Protein AF-A0A4S4NB98-F1 (afdb_monomer)

Sequence (163 aa):
MKHVWAIICVALTFGNSALAQGLESGGLSEAQTHRVVAAIESVFETCARIDPVYRPDCAGRALQRGAGKISNNPGYWEAEVALTRAVRSLAKIVRDHEDEDARSLREDGYRFKPVRADRLREVTIQGAEVFRRLEADFASGTASETLYFAPIVRLLEEKRPWP

Radius of gyration: 23.95 Å; Cα contacts (8 Å, |Δi|>4): 188; chains: 1; bounding box: 34×39×101 Å

Solvent-accessible surface area (backbone atoms only — not comparable to full-atom values): 9370 Å² total; per-residue (Å²): 138,90,81,84,89,82,84,84,82,82,82,82,81,78,82,76,84,74,84,75,75,73,75,82,53,64,73,57,49,70,75,57,38,51,52,26,42,54,44,22,47,63,38,41,58,52,35,73,74,49,63,75,44,28,29,58,39,34,52,24,50,14,38,47,45,24,25,70,66,36,73,89,36,79,44,37,44,70,58,30,50,42,31,50,51,40,25,53,51,33,54,47,53,37,62,80,39,46,29,84,88,55,76,65,48,74,56,99,91,44,78,28,51,33,31,30,73,94,45,45,67,61,51,47,55,56,48,51,54,41,51,55,50,42,46,49,54,46,66,68,51,54,77,66,48,30,63,58,38,44,64,48,42,52,48,51,69,73,58,47,94,63,136

pLDDT: mean 88.3, std 17.57, range [38.5, 98.75]

Nearest PDB structures (foldseek):
  5tud-assembly1_A  TM=5.578E-01  e=2.307E+00  Homo sapiens
  4iaq-assembly1_A-2  TM=4.616E-01  e=3.680E+00  Homo sapiens
  8th4-assembly1_A  TM=5.104E-01  e=7.605E+00  Homo sapiens
  7zly-assembly1_A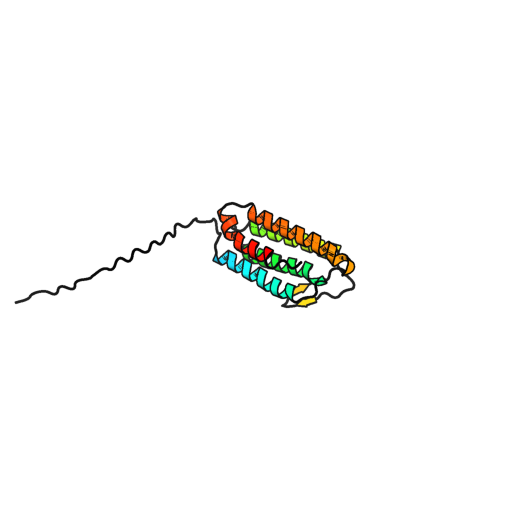  TM=4.543E-01  e=8.885E+00  Homo sapiens

Secondary structure (DSSP, 8-state):
-------------------------TT--HHHHHHHHHHHHHHHHHHHHS-GGGHHHHHHHHHHHHHHHHTT-GGGHHHHHHHHHHHHHHHHHHHHTB-SSSPPEEETTEEEPPBPGGGHHHHHHHHHHHHHHHHHHHHTS-HHHHHHHHHHHHHHHHS-S--

Foldseek 3Di:
DDDDDDDDDDDDDPDDPPPPPDPPLQQFDLVLLVVLLVQLVVLLVVLLPDDLQQNLLSNLVSLVSSLVSCVPGPSCVLLNVLSVVLSVQSVVLCVVFFDPVDDWDADPNDTTTGGDPVCSVVSLVSNVVSLVSSLVSQCPDDPSSVVSCVSVNVSCVVSVSHD

Structure (mmCIF, N/CA/C/O backbone):
data_AF-A0A4S4NB98-F1
#
_entry.id   AF-A0A4S4NB98-F1
#
loop_
_atom_site.group_PDB
_atom_site.id
_atom_site.type_symbol
_atom_site.label_atom_id
_atom_site.label_alt_id
_atom_site.label_comp_id
_atom_site.label_asym_id
_atom_site.label_entity_id
_atom_site.label_seq_id
_atom_site.pdbx_PDB_ins_code
_atom_site.Cartn_x
_atom_site.Cartn_y
_atom_site.Cartn_z
_atom_site.occupancy
_atom_site.B_iso_or_equiv
_atom_site.auth_seq_id
_atom_site.auth_comp_id
_atom_site.auth_asym_id
_atom_site.auth_atom_id
_atom_site.pdbx_PDB_model_num
ATOM 1 N N . MET A 1 1 ? 5.859 -28.443 -79.422 1.00 38.50 1 MET A N 1
ATOM 2 C CA . MET A 1 1 ? 6.923 -27.474 -79.075 1.00 38.50 1 MET A CA 1
ATOM 3 C C . MET A 1 1 ? 6.562 -26.850 -77.737 1.00 38.50 1 MET A C 1
ATOM 5 O O . MET A 1 1 ? 5.408 -26.497 -77.542 1.00 38.50 1 MET A O 1
ATOM 9 N N . LYS A 1 2 ? 7.503 -26.888 -76.791 1.00 45.97 2 LYS A N 1
ATOM 10 C CA . LYS A 1 2 ? 7.345 -26.602 -75.357 1.00 45.97 2 LYS A CA 1
ATOM 11 C C . LYS A 1 2 ? 7.582 -25.111 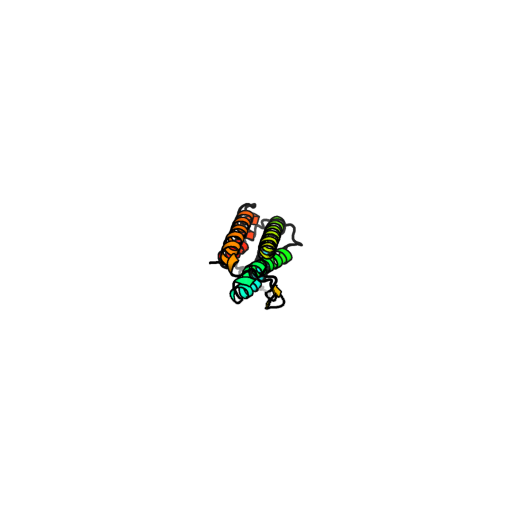-75.108 1.00 45.97 2 LYS A C 1
ATOM 13 O O . LYS A 1 2 ? 8.698 -24.720 -75.396 1.00 45.97 2 LYS A O 1
ATOM 18 N N . HIS A 1 3 ? 6.664 -24.339 -74.517 1.00 42.31 3 HIS A N 1
ATOM 19 C CA . HIS A 1 3 ? 7.008 -23.076 -73.831 1.00 42.31 3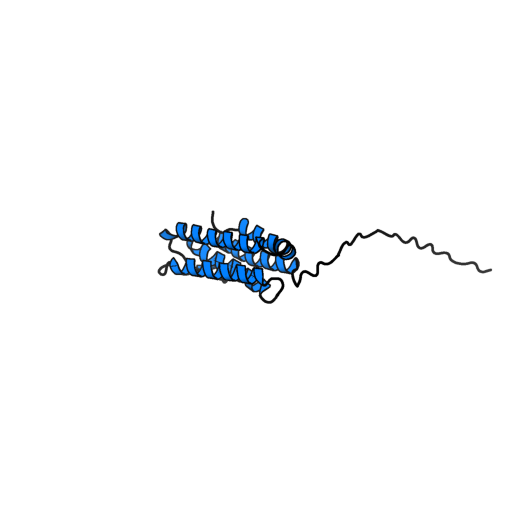 HIS A CA 1
ATOM 20 C C . HIS A 1 3 ? 6.036 -22.839 -72.658 1.00 42.31 3 HIS A C 1
ATOM 22 O O . HIS A 1 3 ? 4.837 -22.733 -72.875 1.00 42.31 3 HIS A O 1
ATOM 28 N N . VAL A 1 4 ? 6.450 -23.167 -71.429 1.00 44.59 4 VAL A N 1
ATOM 29 C CA . VAL A 1 4 ? 7.069 -22.305 -70.391 1.00 44.59 4 VAL A CA 1
ATOM 30 C C . VAL A 1 4 ? 6.028 -21.469 -69.630 1.00 44.59 4 VAL A C 1
ATOM 32 O O . VAL A 1 4 ? 5.411 -20.557 -70.165 1.00 44.59 4 VAL A O 1
ATOM 35 N N . TRP A 1 5 ? 5.873 -21.827 -68.353 1.00 44.50 5 TRP A N 1
ATOM 36 C CA . TRP A 1 5 ? 5.117 -21.137 -67.311 1.00 44.50 5 TRP A CA 1
ATOM 37 C C . TRP A 1 5 ? 5.820 -19.837 -66.895 1.00 44.50 5 TRP A C 1
ATOM 39 O O . TRP A 1 5 ? 7.036 -19.838 -66.716 1.00 44.50 5 TRP A O 1
ATOM 49 N N . ALA A 1 6 ? 5.058 -18.772 -66.641 1.00 51.91 6 ALA A N 1
ATOM 50 C CA . ALA A 1 6 ? 5.532 -17.592 -65.921 1.00 51.91 6 ALA A CA 1
ATOM 51 C C . ALA A 1 6 ? 4.519 -17.234 -64.823 1.00 51.91 6 ALA A C 1
ATOM 53 O O . ALA A 1 6 ? 3.475 -16.642 -65.083 1.00 51.91 6 ALA A O 1
ATOM 54 N N . ILE A 1 7 ? 4.824 -17.649 -63.592 1.00 58.06 7 ILE A N 1
ATOM 55 C CA . ILE A 1 7 ? 4.132 -17.211 -62.377 1.00 58.06 7 ILE A CA 1
ATOM 56 C C . ILE A 1 7 ? 4.782 -15.890 -61.958 1.00 58.06 7 ILE A C 1
ATOM 58 O O . ILE A 1 7 ? 5.964 -15.857 -61.621 1.00 58.06 7 ILE A O 1
ATOM 62 N N . ILE A 1 8 ? 4.018 -14.801 -62.003 1.00 60.62 8 ILE A N 1
ATOM 63 C CA . ILE A 1 8 ? 4.432 -13.489 -61.499 1.00 60.62 8 ILE A CA 1
ATOM 64 C C . ILE A 1 8 ? 4.090 -13.444 -60.005 1.00 60.62 8 ILE A C 1
ATOM 66 O O . ILE A 1 8 ? 2.928 -13.300 -59.630 1.00 60.62 8 ILE A O 1
ATOM 70 N N . CYS A 1 9 ? 5.103 -13.578 -59.148 1.00 45.91 9 CYS A N 1
ATOM 71 C CA . CYS A 1 9 ? 4.989 -13.297 -57.718 1.00 45.91 9 CYS A CA 1
ATOM 72 C C . CYS A 1 9 ? 5.111 -11.786 -57.485 1.00 45.91 9 CYS A C 1
ATOM 74 O O . CYS A 1 9 ? 6.210 -11.234 -57.519 1.00 45.91 9 CYS A O 1
ATOM 76 N N . VAL A 1 10 ? 3.988 -11.117 -57.225 1.00 57.41 10 VAL A N 1
ATOM 77 C CA . VAL A 1 10 ? 3.970 -9.749 -56.693 1.00 57.41 10 VAL A CA 1
ATOM 78 C C . VAL A 1 10 ? 4.197 -9.836 -55.184 1.00 57.41 10 VAL A C 1
ATOM 80 O O . VAL A 1 10 ? 3.300 -10.214 -54.434 1.00 57.41 10 VAL A O 1
ATOM 83 N N . ALA A 1 11 ? 5.411 -9.524 -54.733 1.00 52.22 11 ALA A N 1
ATOM 84 C CA . ALA A 1 11 ? 5.714 -9.391 -53.314 1.00 52.22 11 ALA A CA 1
ATOM 85 C C . ALA A 1 11 ? 5.280 -7.999 -52.827 1.00 52.22 11 ALA A C 1
ATOM 87 O O . ALA A 1 11 ? 5.877 -6.985 -53.180 1.00 52.22 11 ALA A O 1
ATOM 88 N N . LEU A 1 12 ? 4.224 -7.963 -52.015 1.00 50.50 12 LEU A N 1
ATOM 89 C CA . LEU A 1 12 ? 3.817 -6.797 -51.235 1.00 50.50 12 LEU A CA 1
ATOM 90 C C . LEU A 1 12 ? 4.783 -6.634 -50.055 1.00 50.50 12 LEU A C 1
ATOM 92 O O . LEU A 1 12 ? 4.719 -7.397 -49.094 1.00 50.50 12 LEU A O 1
ATOM 96 N N . THR A 1 13 ? 5.665 -5.639 -50.096 1.00 47.94 13 THR A N 1
ATOM 97 C CA . THR A 1 13 ? 6.418 -5.213 -48.910 1.00 47.94 13 THR A CA 1
ATOM 98 C C . THR A 1 13 ? 5.626 -4.131 -48.184 1.00 47.94 13 THR A C 1
ATOM 100 O O . THR A 1 13 ? 5.802 -2.940 -48.436 1.00 47.94 13 THR A O 1
ATOM 103 N N . PHE A 1 14 ? 4.737 -4.539 -47.277 1.00 55.25 14 PHE A N 1
ATOM 104 C CA . PHE A 1 14 ? 4.282 -3.646 -46.215 1.00 55.25 14 PHE A CA 1
ATOM 105 C C . PHE A 1 14 ? 5.452 -3.463 -45.247 1.00 55.25 14 PHE A C 1
ATOM 107 O O . PHE A 1 14 ? 5.880 -4.409 -44.586 1.00 55.25 14 PHE A O 1
ATOM 114 N N . GLY A 1 15 ? 6.015 -2.256 -45.221 1.00 45.66 15 GLY A N 1
ATOM 115 C CA . GLY A 1 15 ? 7.023 -1.866 -44.245 1.00 45.66 15 GLY A CA 1
ATOM 116 C C . GLY A 1 15 ? 6.412 -1.865 -42.850 1.00 45.66 15 GLY A C 1
ATOM 117 O O . GLY A 1 15 ? 5.770 -0.898 -42.453 1.00 45.66 15 GLY A O 1
ATOM 118 N N . ASN A 1 16 ? 6.612 -2.948 -42.103 1.00 46.62 16 ASN A N 1
ATOM 119 C CA . ASN A 1 16 ? 6.428 -2.930 -40.661 1.00 46.62 16 ASN A CA 1
ATOM 120 C C . ASN A 1 16 ? 7.578 -2.125 -40.056 1.00 46.62 16 ASN A C 1
ATOM 122 O O . ASN A 1 16 ? 8.692 -2.628 -39.911 1.00 46.62 16 ASN A O 1
ATOM 126 N N . SER A 1 17 ? 7.297 -0.888 -39.661 1.00 46.47 17 SER A N 1
ATOM 127 C CA . SER A 1 17 ? 8.116 -0.153 -38.698 1.00 46.47 17 SER A CA 1
ATOM 128 C C . SER A 1 17 ? 7.958 -0.796 -37.317 1.00 46.47 17 SER A C 1
ATOM 130 O O . SER A 1 17 ? 7.315 -0.248 -36.428 1.00 46.47 17 SER A O 1
ATOM 132 N N . ALA A 1 18 ? 8.523 -1.987 -37.133 1.00 44.97 18 ALA A N 1
ATOM 133 C CA . ALA A 1 18 ? 8.743 -2.555 -35.814 1.00 44.97 18 ALA A CA 1
ATOM 134 C C . ALA A 1 18 ? 10.011 -1.914 -35.232 1.00 44.97 18 ALA A C 1
ATOM 136 O O . ALA A 1 18 ? 11.095 -2.493 -35.273 1.00 44.97 18 ALA A O 1
ATOM 137 N N . LEU A 1 19 ? 9.883 -0.702 -34.684 1.00 46.41 19 LEU A N 1
ATOM 138 C CA . LEU A 1 19 ? 10.850 -0.188 -33.712 1.00 46.41 19 LEU A CA 1
ATOM 139 C C . LEU A 1 19 ? 10.636 -0.932 -32.387 1.00 46.41 19 LEU A C 1
ATOM 141 O O . LEU A 1 19 ? 10.133 -0.387 -31.415 1.00 46.41 19 LEU A O 1
ATOM 145 N N . ALA A 1 20 ? 11.006 -2.209 -32.370 1.00 46.19 20 ALA A N 1
ATOM 146 C CA . ALA A 1 20 ? 11.239 -2.971 -31.154 1.00 46.19 20 ALA A CA 1
ATOM 147 C C . ALA A 1 20 ? 12.745 -2.925 -30.861 1.00 46.19 20 ALA A C 1
ATOM 149 O O . ALA A 1 20 ? 13.443 -3.932 -30.924 1.00 46.19 20 ALA A O 1
ATOM 150 N N . GLN A 1 21 ? 13.278 -1.726 -30.612 1.00 47.19 21 GLN A N 1
ATOM 151 C CA . GLN A 1 21 ? 14.598 -1.606 -30.002 1.00 47.19 21 GLN A CA 1
ATOM 152 C C . GLN A 1 21 ? 14.400 -1.786 -28.501 1.00 47.19 21 GLN A C 1
ATOM 154 O O . GLN A 1 21 ? 14.042 -0.854 -27.786 1.00 47.19 21 GLN A O 1
ATOM 159 N N . GLY A 1 22 ? 14.551 -3.034 -28.059 1.00 46.84 22 GLY A N 1
ATOM 160 C CA . GLY A 1 22 ? 14.526 -3.400 -26.655 1.00 46.84 22 GLY A CA 1
ATOM 161 C C . GLY A 1 22 ? 15.590 -2.622 -25.891 1.00 46.84 22 GLY A C 1
ATOM 162 O O . GLY A 1 22 ? 16.780 -2.899 -26.017 1.00 46.84 22 GLY A O 1
ATOM 163 N N . LEU A 1 23 ? 15.151 -1.680 -25.054 1.00 49.97 23 LEU A N 1
ATOM 164 C CA . LEU A 1 23 ? 15.839 -1.474 -23.791 1.00 49.97 23 LEU A CA 1
ATOM 165 C C . LEU A 1 23 ? 15.716 -2.802 -23.045 1.00 49.97 23 LEU A C 1
ATOM 167 O O . LEU A 1 23 ? 14.649 -3.122 -22.517 1.00 49.97 23 LEU A O 1
ATOM 171 N N . GLU A 1 24 ? 16.787 -3.592 -23.033 1.00 53.53 24 GLU A N 1
ATOM 172 C CA . GLU A 1 24 ? 16.941 -4.678 -22.071 1.00 53.53 24 GLU A CA 1
ATOM 173 C C . GLU A 1 24 ? 16.971 -4.050 -20.674 1.00 53.53 24 GLU A C 1
ATOM 175 O O . GLU A 1 24 ? 18.011 -3.700 -20.126 1.00 53.53 24 GLU A O 1
ATOM 180 N N . SER A 1 25 ? 15.781 -3.816 -20.128 1.00 60.62 25 SER A N 1
ATOM 181 C CA . SER A 1 25 ? 15.534 -3.021 -18.926 1.00 60.62 25 SER A CA 1
ATOM 182 C C . SER A 1 25 ? 15.845 -3.789 -17.636 1.00 60.62 25 SER A C 1
ATOM 184 O O . SER A 1 25 ? 15.156 -3.652 -16.631 1.00 60.62 25 SER A O 1
ATOM 186 N N . GLY A 1 26 ? 16.876 -4.640 -17.660 1.00 71.94 26 GLY A N 1
ATOM 187 C CA . GLY A 1 26 ? 17.3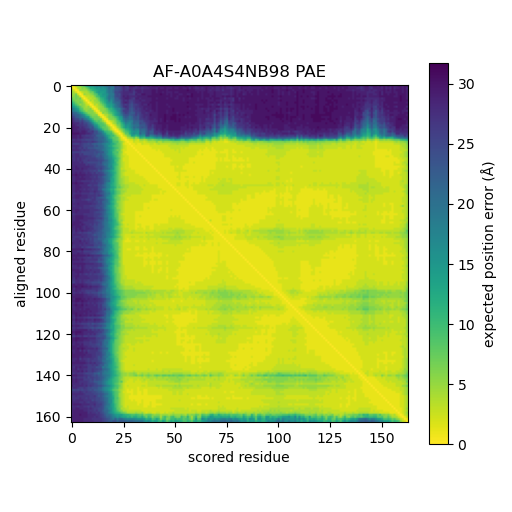76 -5.329 -16.469 1.00 71.94 26 GLY A CA 1
ATOM 188 C C . GLY A 1 26 ? 16.342 -6.212 -15.760 1.00 71.94 26 GLY A C 1
ATOM 189 O O . GLY A 1 26 ? 16.424 -6.383 -14.549 1.00 71.94 26 GLY A O 1
ATOM 190 N N . GLY A 1 27 ? 15.357 -6.756 -16.486 1.00 86.06 27 GLY A N 1
ATOM 191 C CA . GLY A 1 27 ? 14.280 -7.583 -15.921 1.00 86.06 27 GLY A CA 1
ATOM 192 C C . GLY A 1 27 ? 12.947 -6.857 -15.697 1.00 86.06 27 GLY A C 1
ATOM 193 O O . GLY A 1 27 ? 11.967 -7.502 -15.310 1.00 86.06 27 GLY A O 1
ATOM 194 N N . LEU A 1 28 ? 12.859 -5.553 -15.979 1.00 91.00 28 LEU A N 1
ATOM 195 C CA . LEU A 1 28 ? 11.585 -4.831 -15.997 1.00 91.00 28 LEU A CA 1
ATOM 196 C C . LEU A 1 28 ? 10.724 -5.264 -17.200 1.00 91.00 28 LEU A C 1
ATOM 198 O O . LEU A 1 28 ? 11.227 -5.569 -18.281 1.00 91.00 28 LEU A O 1
ATOM 202 N N . SER A 1 29 ? 9.404 -5.358 -17.015 1.00 94.25 29 SER A N 1
ATOM 203 C CA . SER A 1 29 ? 8.487 -5.688 -18.116 1.00 94.25 29 SER A CA 1
ATOM 204 C C . SER A 1 29 ? 7.061 -5.230 -17.840 1.00 94.25 29 SER A C 1
ATOM 206 O O . SER A 1 29 ? 6.564 -5.327 -16.719 1.00 94.25 29 SER A O 1
ATOM 208 N N . GLU A 1 30 ? 6.342 -4.825 -18.885 1.00 94.81 30 GLU A N 1
ATOM 209 C CA . GLU A 1 30 ? 4.948 -4.382 -18.758 1.00 94.81 30 GLU A CA 1
ATOM 210 C C . GLU A 1 30 ? 4.052 -5.476 -18.164 1.00 94.81 30 GLU A C 1
ATOM 212 O O . GLU A 1 30 ? 3.251 -5.221 -17.268 1.00 94.81 30 GLU A O 1
ATOM 217 N N . ALA A 1 31 ? 4.235 -6.728 -18.595 1.00 95.19 31 ALA A N 1
ATOM 218 C CA . ALA A 1 31 ? 3.472 -7.865 -18.087 1.00 95.19 31 ALA A CA 1
ATOM 219 C C . ALA A 1 31 ? 3.711 -8.120 -16.588 1.00 95.19 31 ALA A C 1
ATOM 221 O O . ALA A 1 31 ? 2.807 -8.566 -15.877 1.00 95.19 31 ALA A O 1
ATOM 222 N N . GLN A 1 32 ? 4.921 -7.871 -16.080 1.00 96.50 32 GLN A N 1
ATOM 223 C CA . GLN A 1 32 ? 5.194 -7.949 -14.647 1.00 96.50 32 GLN A CA 1
ATOM 224 C C . GLN A 1 32 ? 4.550 -6.773 -13.906 1.00 96.50 32 GLN A C 1
ATOM 226 O O . GLN A 1 32 ? 3.849 -7.011 -12.924 1.00 96.50 32 GLN A O 1
ATOM 231 N N . THR A 1 33 ? 4.700 -5.542 -14.404 1.00 96.94 33 THR A N 1
ATOM 232 C CA . THR A 1 33 ? 4.045 -4.354 -13.833 1.00 96.94 33 THR A CA 1
ATOM 233 C C . THR A 1 33 ? 2.527 -4.529 -13.751 1.00 96.94 33 THR A C 1
ATOM 235 O O . THR A 1 33 ? 1.951 -4.335 -12.683 1.00 96.94 33 THR A O 1
ATOM 238 N N . HIS A 1 34 ? 1.865 -4.978 -14.820 1.00 97.56 34 HIS A N 1
ATOM 239 C CA . HIS A 1 34 ? 0.418 -5.219 -14.814 1.00 97.56 34 HIS A CA 1
ATOM 240 C C . HIS A 1 34 ? -0.004 -6.258 -13.773 1.00 97.56 34 HIS A C 1
ATOM 242 O O . HIS A 1 34 ? -1.021 -6.084 -13.105 1.00 97.56 34 HIS A O 1
ATOM 248 N N . ARG A 1 35 ? 0.789 -7.319 -13.574 1.00 97.31 35 ARG A N 1
ATOM 249 C CA . ARG A 1 35 ? 0.516 -8.311 -12.524 1.00 97.31 35 ARG A CA 1
ATOM 250 C C . ARG A 1 35 ? 0.628 -7.722 -11.119 1.00 97.31 35 ARG A C 1
ATOM 252 O O . ARG A 1 35 ? -0.098 -8.176 -10.239 1.00 97.31 35 ARG A O 1
ATOM 259 N N . VAL A 1 36 ? 1.512 -6.747 -10.900 1.00 97.94 36 VAL A N 1
ATOM 260 C CA . VAL A 1 36 ? 1.611 -6.018 -9.624 1.00 97.94 36 VAL A CA 1
ATOM 261 C C . VAL A 1 36 ? 0.394 -5.129 -9.426 1.00 97.94 36 VAL A C 1
ATOM 263 O O . VAL A 1 36 ? -0.253 -5.240 -8.388 1.00 97.94 36 VAL A O 1
ATOM 266 N N . VAL A 1 37 ? 0.057 -4.311 -10.428 1.00 98.38 37 VAL A N 1
ATOM 267 C CA . VAL A 1 37 ? -1.107 -3.410 -10.403 1.00 98.38 37 VAL A CA 1
ATOM 268 C C . VAL A 1 37 ? -2.375 -4.198 -10.083 1.00 98.38 37 VAL A C 1
ATOM 270 O O . VAL A 1 37 ? -3.004 -3.928 -9.067 1.00 98.38 37 VAL A O 1
ATOM 273 N N . ALA A 1 38 ? -2.677 -5.253 -10.846 1.00 98.25 38 ALA A N 1
ATOM 274 C CA . ALA A 1 38 ? -3.862 -6.082 -10.617 1.00 98.25 38 ALA A CA 1
ATOM 275 C C . ALA A 1 38 ? -3.875 -6.732 -9.219 1.00 98.25 38 ALA A C 1
ATOM 277 O O . ALA A 1 38 ? -4.921 -6.878 -8.588 1.00 98.25 38 ALA A O 1
ATOM 278 N N . ALA A 1 39 ? -2.706 -7.126 -8.706 1.00 98.00 39 ALA A N 1
ATOM 279 C CA . ALA A 1 39 ? -2.603 -7.744 -7.390 1.00 98.00 39 ALA A CA 1
ATOM 280 C C . ALA A 1 39 ? -2.844 -6.749 -6.244 1.00 98.00 39 ALA A C 1
ATOM 282 O O . ALA A 1 39 ? -3.441 -7.138 -5.243 1.00 98.00 39 ALA A O 1
ATOM 283 N N . ILE A 1 40 ? -2.403 -5.496 -6.384 1.00 97.81 40 ILE A N 1
ATOM 284 C CA . ILE A 1 40 ? -2.686 -4.423 -5.421 1.00 97.81 40 ILE A CA 1
ATOM 285 C C . ILE A 1 40 ? -4.158 -4.005 -5.531 1.00 97.81 40 ILE A C 1
ATOM 287 O O . ILE A 1 40 ? -4.859 -3.959 -4.521 1.00 97.81 40 ILE A O 1
ATOM 291 N N . GLU A 1 41 ? -4.633 -3.758 -6.753 1.00 97.38 41 GLU A N 1
ATOM 292 C CA . GLU A 1 41 ? -5.987 -3.278 -7.037 1.00 97.38 41 GLU A CA 1
ATOM 293 C C . GLU A 1 41 ? -7.052 -4.216 -6.471 1.00 97.38 41 GLU A C 1
ATOM 295 O O . GLU A 1 41 ? -7.925 -3.760 -5.738 1.00 97.38 41 GLU A O 1
ATOM 300 N N . SER A 1 42 ? -6.912 -5.528 -6.693 1.00 96.62 42 SER A N 1
ATOM 301 C CA . SER A 1 42 ? -7.865 -6.521 -6.176 1.00 96.62 42 SER A CA 1
ATOM 302 C C . SER A 1 42 ? -8.073 -6.446 -4.657 1.00 96.62 42 SER A C 1
ATOM 304 O O . SER A 1 42 ? -9.175 -6.683 -4.173 1.00 96.62 42 SER A O 1
ATOM 306 N N . VAL A 1 43 ? -7.041 -6.081 -3.885 1.00 96.69 43 VAL A N 1
ATOM 307 C CA . VAL A 1 43 ? -7.163 -5.924 -2.427 1.00 96.69 43 VAL A CA 1
ATOM 308 C C . VAL A 1 43 ? -7.717 -4.543 -2.072 1.00 96.69 43 VAL A C 1
ATOM 310 O O . VAL A 1 43 ? -8.495 -4.429 -1.128 1.00 96.69 43 VAL A O 1
ATOM 313 N N . PHE A 1 44 ? -7.379 -3.490 -2.823 1.00 96.56 44 PHE A N 1
ATOM 314 C CA . PHE A 1 44 ? -7.993 -2.173 -2.617 1.00 96.56 44 PHE A CA 1
ATOM 315 C C . PHE A 1 44 ? -9.496 -2.163 -2.893 1.00 96.56 44 PHE A C 1
ATOM 317 O O . PHE A 1 44 ? -10.228 -1.478 -2.178 1.00 96.56 44 PHE A O 1
ATOM 324 N N . GLU A 1 45 ? -9.978 -2.962 -3.844 1.00 95.38 45 GLU A N 1
ATOM 325 C CA . GLU A 1 45 ? -11.414 -3.172 -4.041 1.00 95.38 45 GLU A CA 1
ATOM 326 C C . GLU A 1 45 ? -12.082 -3.719 -2.772 1.00 95.38 45 GLU A C 1
ATOM 328 O O . GLU A 1 45 ? -13.165 -3.260 -2.404 1.00 95.38 45 GLU A O 1
ATOM 333 N N . THR A 1 46 ? -11.431 -4.647 -2.061 1.00 95.25 46 THR A N 1
ATOM 334 C CA . THR A 1 46 ? -11.878 -5.104 -0.736 1.00 95.25 46 THR A CA 1
ATOM 335 C C . THR A 1 46 ? -11.828 -3.964 0.281 1.00 95.25 46 THR A C 1
ATOM 337 O O . THR A 1 46 ? -12.816 -3.718 0.974 1.00 95.25 46 THR A O 1
ATOM 340 N N . CYS A 1 47 ? -10.723 -3.212 0.344 1.00 96.06 47 CYS A N 1
ATOM 341 C CA . CYS A 1 47 ? -10.569 -2.104 1.293 1.00 96.06 47 CYS A CA 1
ATOM 342 C C . CYS A 1 47 ? -11.659 -1.028 1.141 1.00 96.06 47 CYS A C 1
ATOM 344 O O . CYS A 1 47 ? -12.085 -0.436 2.132 1.00 96.06 47 CYS A O 1
ATOM 346 N N . ALA A 1 48 ? -12.140 -0.787 -0.080 1.00 94.81 48 ALA A N 1
ATOM 347 C CA . ALA A 1 48 ? -13.201 0.181 -0.345 1.00 94.81 48 ALA A CA 1
ATOM 348 C C . ALA A 1 48 ? -14.560 -0.227 0.257 1.00 94.81 48 ALA A C 1
ATOM 350 O O . ALA A 1 48 ? -15.369 0.644 0.585 1.00 94.81 48 ALA A O 1
ATOM 351 N N . ARG A 1 49 ? -14.811 -1.532 0.430 1.00 94.88 49 ARG A N 1
ATOM 352 C CA . ARG A 1 49 ? -16.091 -2.074 0.919 1.00 94.88 49 ARG A CA 1
ATOM 353 C C . ARG A 1 49 ? -16.146 -2.279 2.432 1.00 94.88 49 ARG A C 1
ATOM 355 O O . ARG A 1 49 ? -17.239 -2.391 2.979 1.00 94.88 49 ARG A O 1
ATOM 362 N N . ILE A 1 50 ? -14.998 -2.337 3.104 1.00 95.50 50 ILE A N 1
ATOM 363 C CA . ILE A 1 50 ? -14.931 -2.559 4.555 1.00 95.50 50 ILE A CA 1
ATOM 364 C C . ILE A 1 50 ? -15.005 -1.245 5.344 1.00 95.50 50 ILE A C 1
ATOM 366 O O . ILE A 1 50 ? -14.748 -0.153 4.815 1.00 95.50 50 ILE A O 1
ATOM 370 N N . ASP A 1 51 ? -15.337 -1.371 6.631 1.00 96.69 51 ASP A N 1
ATOM 371 C CA . ASP A 1 51 ? -15.420 -0.240 7.555 1.00 96.69 51 ASP A CA 1
ATOM 372 C C . ASP A 1 51 ? -14.071 0.513 7.629 1.00 96.69 51 ASP A C 1
ATOM 374 O O . ASP A 1 51 ? -13.009 -0.130 7.667 1.00 96.69 51 ASP A O 1
ATOM 378 N N . PRO A 1 52 ? -14.086 1.863 7.636 1.00 96.69 52 PRO A N 1
ATOM 379 C CA . PRO A 1 52 ? -12.891 2.693 7.732 1.00 96.69 52 PRO A CA 1
ATOM 380 C C . PRO A 1 52 ? -11.882 2.281 8.807 1.00 96.69 52 PRO A C 1
ATOM 382 O O . PRO A 1 52 ? -10.681 2.414 8.567 1.00 96.69 52 PRO A O 1
ATOM 385 N N . VAL A 1 53 ? -12.320 1.727 9.944 1.00 97.69 53 VAL A N 1
ATOM 386 C CA . VAL A 1 53 ? -11.400 1.300 11.013 1.00 97.69 53 VAL A CA 1
ATOM 387 C C . VAL A 1 53 ? -10.487 0.135 10.610 1.00 97.69 53 VAL A C 1
ATOM 389 O O . VAL A 1 53 ? -9.440 -0.049 11.221 1.00 97.69 53 VAL A O 1
ATOM 392 N N . TYR A 1 54 ? -10.816 -0.631 9.565 1.00 98.00 54 TYR A N 1
ATOM 393 C CA . TYR A 1 54 ? -9.987 -1.745 9.067 1.00 98.00 54 TYR A CA 1
ATOM 394 C C . TYR A 1 54 ? -9.149 -1.387 7.834 1.00 98.00 54 TYR A C 1
ATOM 396 O O . TYR A 1 54 ? -8.224 -2.119 7.466 1.00 98.00 54 TYR A O 1
ATOM 404 N N . ARG A 1 55 ? -9.447 -0.259 7.179 1.00 97.50 55 ARG A N 1
ATOM 405 C CA . ARG A 1 55 ? -8.741 0.195 5.971 1.00 97.50 55 ARG A CA 1
ATOM 406 C C . ARG A 1 55 ? -7.227 0.381 6.147 1.00 97.50 55 ARG A C 1
ATOM 408 O O . ARG A 1 55 ? -6.521 0.032 5.201 1.00 97.50 55 ARG A O 1
ATOM 415 N N . PRO A 1 56 ? -6.689 0.829 7.304 1.00 97.31 56 PRO A N 1
ATOM 416 C CA . PRO A 1 56 ? -5.239 0.924 7.499 1.00 97.31 56 PRO A CA 1
ATOM 417 C C . PRO A 1 56 ? -4.496 -0.398 7.334 1.00 97.31 56 PRO A C 1
ATOM 419 O O . PRO A 1 56 ? -3.501 -0.466 6.609 1.00 97.31 56 PRO A O 1
ATOM 422 N N . ASP A 1 57 ? -4.997 -1.461 7.964 1.00 98.12 57 ASP A N 1
ATOM 423 C CA . ASP A 1 57 ? -4.386 -2.785 7.851 1.00 98.12 57 ASP A CA 1
ATOM 424 C C . ASP A 1 57 ? -4.625 -3.377 6.455 1.00 98.12 57 ASP A C 1
ATOM 426 O O . ASP A 1 57 ? -3.716 -3.951 5.853 1.00 98.12 57 ASP A O 1
ATOM 430 N N . CYS A 1 58 ? -5.814 -3.155 5.885 1.00 98.12 58 CYS A N 1
ATOM 431 C CA . CYS A 1 58 ? -6.133 -3.574 4.521 1.00 98.12 58 CYS A CA 1
ATOM 432 C C . CYS A 1 58 ? -5.197 -2.955 3.474 1.00 98.12 58 CYS A C 1
ATOM 434 O O . CYS A 1 58 ? -4.670 -3.669 2.617 1.00 98.12 58 CYS A O 1
ATOM 436 N N . ALA A 1 59 ? -4.893 -1.661 3.595 1.00 97.81 59 ALA A N 1
ATOM 437 C CA . ALA A 1 59 ? -3.928 -0.981 2.739 1.00 97.81 59 ALA A CA 1
ATOM 438 C C . ALA A 1 59 ? -2.544 -1.643 2.809 1.00 97.81 59 ALA A C 1
ATOM 440 O O . ALA A 1 59 ? -1.916 -1.905 1.783 1.00 97.81 59 ALA A O 1
ATOM 441 N N . GLY A 1 60 ? -2.097 -1.996 4.020 1.00 98.12 60 GLY A N 1
ATOM 442 C CA . GLY A 1 60 ? -0.865 -2.754 4.227 1.00 98.12 60 GLY A CA 1
ATOM 443 C C . GLY A 1 60 ? -0.878 -4.109 3.513 1.00 98.12 60 GLY A C 1
ATOM 444 O O . GLY A 1 60 ? 0.123 -4.492 2.905 1.00 98.12 60 GLY A O 1
ATOM 445 N N . ARG A 1 61 ? -2.013 -4.823 3.512 1.00 98.00 61 ARG A N 1
ATOM 446 C CA . ARG A 1 61 ? -2.164 -6.094 2.778 1.00 98.00 61 ARG A CA 1
ATOM 447 C C . ARG A 1 61 ? -2.101 -5.923 1.266 1.00 98.00 61 ARG A C 1
ATOM 449 O O . ARG A 1 61 ? -1.470 -6.755 0.615 1.00 98.00 61 ARG A O 1
ATOM 456 N N . ALA A 1 62 ? -2.691 -4.862 0.721 1.00 98.06 62 ALA A N 1
ATOM 457 C CA . ALA A 1 62 ? -2.629 -4.566 -0.709 1.00 98.06 62 ALA A CA 1
ATOM 458 C C . ALA A 1 62 ? -1.177 -4.356 -1.167 1.00 98.06 62 ALA A C 1
ATOM 460 O O . ALA A 1 62 ? -0.704 -5.028 -2.086 1.00 98.06 62 ALA A O 1
ATOM 461 N N . LEU A 1 63 ? -0.423 -3.514 -0.452 1.00 98.44 63 LEU A N 1
ATOM 462 C CA . LEU A 1 63 ? 0.990 -3.264 -0.756 1.00 98.44 63 LEU A CA 1
ATOM 463 C C . LEU A 1 63 ? 1.852 -4.522 -0.574 1.00 98.44 63 LEU A C 1
ATOM 465 O O . LEU A 1 63 ? 2.699 -4.822 -1.416 1.00 98.44 63 LEU A O 1
ATOM 469 N N . GLN A 1 64 ? 1.600 -5.305 0.480 1.00 98.50 64 GLN A N 1
ATOM 470 C CA . GLN A 1 64 ? 2.288 -6.577 0.714 1.00 98.50 64 GLN A CA 1
ATOM 471 C C . GLN A 1 64 ? 2.047 -7.564 -0.435 1.00 98.50 64 GLN A C 1
ATOM 473 O O . GLN A 1 64 ? 2.962 -8.273 -0.860 1.00 98.50 64 GLN A O 1
ATOM 478 N N . ARG A 1 65 ? 0.816 -7.607 -0.953 1.00 98.00 65 ARG A N 1
ATOM 479 C CA . ARG A 1 65 ? 0.447 -8.454 -2.086 1.00 98.00 65 ARG A CA 1
ATOM 480 C C . ARG A 1 65 ? 1.182 -8.034 -3.358 1.00 98.00 65 ARG A C 1
ATOM 482 O O . ARG A 1 65 ? 1.658 -8.916 -4.071 1.00 98.00 65 ARG A O 1
ATOM 489 N N . GLY A 1 66 ? 1.316 -6.729 -3.598 1.00 98.00 66 GLY A N 1
ATOM 490 C CA . GLY A 1 66 ? 2.123 -6.168 -4.682 1.00 98.00 66 GLY A CA 1
ATOM 491 C C . GLY A 1 66 ? 3.602 -6.543 -4.578 1.00 98.00 66 GLY A C 1
ATOM 492 O O . GLY A 1 66 ? 4.147 -7.105 -5.524 1.00 98.00 66 GLY A O 1
ATOM 493 N N . ALA A 1 67 ? 4.226 -6.329 -3.414 1.00 98.25 67 ALA A N 1
ATOM 494 C CA . ALA A 1 67 ? 5.634 -6.675 -3.177 1.00 98.25 67 ALA A CA 1
ATOM 495 C C . ALA A 1 67 ? 5.909 -8.162 -3.459 1.00 98.25 67 ALA A C 1
ATOM 497 O O . ALA A 1 67 ? 6.837 -8.511 -4.185 1.00 98.25 67 ALA A O 1
ATOM 498 N N . GLY A 1 68 ? 5.025 -9.050 -2.994 1.00 98.00 68 GLY A N 1
ATOM 499 C CA . GLY A 1 68 ? 5.140 -10.487 -3.255 1.00 98.00 68 GLY A CA 1
ATOM 500 C C . GLY A 1 68 ? 5.010 -10.889 -4.731 1.00 98.00 68 GLY A C 1
ATOM 501 O O . GLY A 1 68 ? 5.343 -12.019 -5.080 1.00 98.00 68 GLY A O 1
ATOM 502 N N . LYS A 1 69 ? 4.525 -10.011 -5.622 1.00 97.81 69 LYS A N 1
ATOM 503 C CA . LYS A 1 69 ? 4.529 -10.276 -7.070 1.00 97.81 69 LYS A CA 1
ATOM 504 C C . LYS A 1 69 ? 5.880 -10.012 -7.717 1.00 97.81 69 LYS A C 1
ATOM 506 O O . LYS A 1 69 ? 6.137 -10.613 -8.756 1.00 97.81 69 LYS A O 1
ATOM 511 N N . ILE A 1 70 ? 6.712 -9.157 -7.130 1.00 96.19 70 ILE A N 1
ATOM 512 C CA . ILE A 1 70 ? 8.000 -8.727 -7.696 1.00 96.19 70 ILE A CA 1
ATOM 513 C C . ILE A 1 70 ? 9.221 -9.258 -6.952 1.00 96.19 70 ILE A C 1
ATOM 515 O O . ILE A 1 70 ? 10.319 -9.128 -7.475 1.00 96.19 70 ILE A O 1
ATOM 519 N N . SER A 1 71 ? 9.042 -9.935 -5.817 1.00 94.88 71 SER A N 1
ATOM 520 C CA . SER A 1 71 ? 10.143 -10.353 -4.933 1.00 94.88 71 SER A CA 1
ATOM 521 C C . SER A 1 71 ? 11.205 -11.271 -5.547 1.00 94.88 71 SER A C 1
ATOM 523 O O . SER A 1 71 ? 12.286 -11.437 -4.998 1.00 94.88 71 SER A O 1
ATOM 525 N N . ASN A 1 72 ? 10.902 -11.909 -6.679 1.00 93.94 72 ASN A N 1
ATOM 526 C CA . ASN A 1 72 ? 11.834 -12.791 -7.388 1.00 93.94 72 ASN A CA 1
ATOM 527 C C . ASN A 1 72 ? 12.360 -12.166 -8.690 1.00 93.94 72 ASN A C 1
ATOM 529 O O . ASN A 1 72 ? 12.894 -12.880 -9.537 1.00 93.94 72 ASN A O 1
ATOM 533 N N . ASN A 1 73 ? 12.167 -10.859 -8.889 1.00 95.00 73 ASN A N 1
ATOM 534 C CA . ASN A 1 73 ? 12.624 -10.141 -10.071 1.00 95.00 73 ASN A CA 1
ATOM 535 C C . ASN A 1 73 ? 13.597 -9.016 -9.669 1.00 95.00 73 ASN A C 1
ATOM 537 O O . ASN A 1 73 ? 13.144 -7.969 -9.206 1.00 95.00 73 ASN A O 1
ATOM 541 N N . PRO A 1 74 ? 14.914 -9.192 -9.895 1.00 93.75 74 PRO A N 1
ATOM 542 C CA . PRO A 1 74 ? 15.927 -8.199 -9.538 1.00 93.75 74 PRO A CA 1
ATOM 543 C C . PRO A 1 74 ? 15.707 -6.816 -10.160 1.00 93.75 74 PRO A C 1
ATOM 545 O O . PRO A 1 74 ? 16.054 -5.818 -9.538 1.00 93.75 74 PRO A O 1
ATOM 548 N N . GLY A 1 75 ? 15.083 -6.736 -11.342 1.00 94.00 75 GLY A N 1
ATOM 549 C CA . GLY A 1 75 ? 14.766 -5.457 -11.982 1.00 94.00 75 GLY A CA 1
ATOM 550 C C . GLY A 1 75 ? 13.766 -4.612 -11.187 1.00 94.00 75 GLY A C 1
ATOM 551 O O . GLY A 1 75 ? 13.726 -3.401 -11.346 1.00 94.00 75 GLY A O 1
ATOM 552 N N . TYR A 1 76 ? 12.983 -5.231 -10.300 1.00 95.81 76 TYR A N 1
ATOM 553 C CA . TYR A 1 76 ? 12.016 -4.559 -9.428 1.00 95.81 76 TYR A CA 1
ATOM 554 C C . TYR A 1 76 ? 12.509 -4.411 -7.983 1.00 95.81 76 TYR A C 1
ATOM 556 O O . TYR A 1 76 ? 11.702 -4.117 -7.101 1.00 95.81 76 TYR A O 1
ATOM 564 N N . TRP A 1 77 ? 13.801 -4.614 -7.715 1.00 95.25 77 TRP A N 1
ATOM 565 C CA . TRP A 1 77 ? 14.350 -4.569 -6.358 1.00 95.25 77 TRP A CA 1
ATOM 566 C C . TRP A 1 77 ? 13.974 -3.284 -5.604 1.00 95.25 77 TRP A C 1
ATOM 568 O O . TRP A 1 77 ? 13.430 -3.353 -4.501 1.00 95.25 77 TRP A O 1
ATOM 578 N N . GLU A 1 78 ? 14.177 -2.113 -6.214 1.00 95.62 78 GLU A N 1
ATOM 579 C CA . GLU A 1 78 ? 13.848 -0.832 -5.574 1.00 95.62 78 GLU A CA 1
ATOM 580 C C . GLU A 1 78 ? 12.349 -0.712 -5.272 1.00 95.62 78 GLU A C 1
ATOM 582 O O . GLU A 1 78 ? 11.947 -0.268 -4.192 1.00 95.62 78 GLU A O 1
ATOM 587 N N . ALA A 1 79 ? 11.502 -1.208 -6.178 1.00 96.69 79 ALA A N 1
ATOM 588 C CA . ALA A 1 79 ? 10.063 -1.235 -5.968 1.00 96.69 79 ALA A CA 1
ATOM 589 C C . ALA A 1 79 ? 9.646 -2.169 -4.823 1.00 96.69 79 ALA A C 1
ATOM 591 O O . ALA A 1 79 ? 8.773 -1.825 -4.021 1.00 96.69 79 ALA A O 1
ATOM 592 N N . GLU A 1 80 ? 10.267 -3.343 -4.718 1.00 97.75 80 GLU A N 1
ATOM 593 C CA . GLU A 1 80 ? 10.023 -4.280 -3.624 1.00 97.75 80 GLU A CA 1
ATOM 594 C C . GLU A 1 80 ? 10.426 -3.669 -2.279 1.00 97.75 80 GLU A C 1
ATOM 596 O O . GLU A 1 80 ? 9.667 -3.758 -1.305 1.00 97.75 80 GLU A O 1
ATOM 601 N N . VAL A 1 81 ? 11.593 -3.024 -2.221 1.00 97.75 81 VAL A N 1
ATOM 602 C CA . VAL A 1 81 ? 12.097 -2.359 -1.016 1.00 97.75 81 VAL A CA 1
ATOM 603 C C . VAL A 1 81 ? 11.154 -1.237 -0.585 1.00 97.75 81 VAL A C 1
ATOM 605 O O . VAL A 1 81 ? 10.777 -1.185 0.592 1.00 97.75 81 VAL A O 1
ATOM 608 N N . ALA A 1 82 ? 10.729 -0.379 -1.515 1.00 98.19 82 ALA A N 1
ATOM 609 C CA . ALA A 1 82 ? 9.809 0.722 -1.239 1.00 98.19 82 ALA A CA 1
ATOM 610 C C . ALA A 1 82 ? 8.451 0.214 -0.718 1.00 98.19 82 ALA A C 1
ATOM 612 O O . ALA A 1 82 ? 7.990 0.639 0.348 1.00 98.19 82 ALA A O 1
ATOM 613 N N . LEU A 1 83 ? 7.848 -0.775 -1.392 1.00 98.38 83 LEU A N 1
ATOM 614 C CA . LEU A 1 83 ? 6.597 -1.394 -0.941 1.00 98.38 83 LEU A CA 1
ATOM 615 C C . LEU A 1 83 ? 6.755 -2.048 0.434 1.00 98.38 83 LEU A C 1
ATOM 617 O O . LEU A 1 83 ? 5.929 -1.840 1.321 1.00 98.38 83 LEU A O 1
ATOM 621 N N . THR A 1 84 ? 7.833 -2.800 0.652 1.00 98.56 84 THR A N 1
ATOM 622 C CA . THR A 1 84 ? 8.099 -3.473 1.931 1.00 98.56 84 THR A CA 1
ATOM 623 C C . THR A 1 84 ? 8.266 -2.471 3.070 1.00 98.56 84 THR A C 1
ATOM 625 O O . THR A 1 84 ? 7.776 -2.700 4.181 1.00 98.56 84 THR A O 1
ATOM 628 N N . ARG A 1 85 ? 8.925 -1.336 2.814 1.00 98.56 85 ARG A N 1
ATOM 629 C CA . ARG A 1 85 ? 9.048 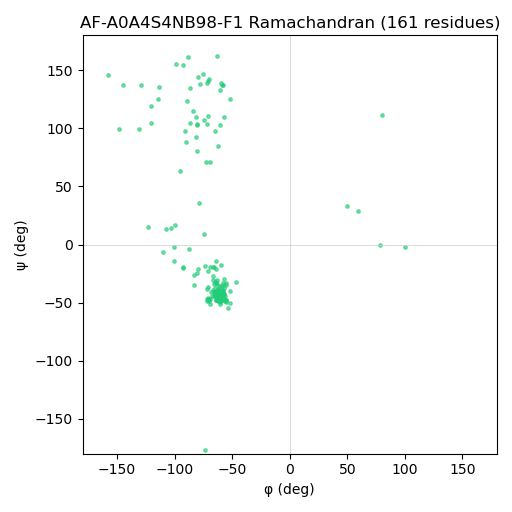-0.234 3.774 1.00 98.56 85 ARG A CA 1
ATOM 630 C C . ARG A 1 85 ? 7.675 0.340 4.119 1.00 98.56 85 ARG A C 1
ATOM 632 O O . ARG A 1 85 ? 7.353 0.433 5.303 1.00 98.56 85 ARG A O 1
ATOM 639 N N . ALA A 1 86 ? 6.850 0.640 3.116 1.00 98.38 86 ALA A N 1
ATOM 640 C CA . ALA A 1 86 ? 5.494 1.145 3.318 1.00 98.38 86 ALA A CA 1
ATOM 641 C C . ALA A 1 86 ? 4.619 0.165 4.121 1.00 98.38 86 ALA A C 1
ATOM 643 O O . ALA A 1 86 ? 3.955 0.572 5.075 1.00 98.38 86 ALA A O 1
ATOM 644 N N . VAL A 1 87 ? 4.691 -1.138 3.818 1.00 98.62 87 VAL A N 1
ATOM 645 C CA . VAL A 1 87 ? 4.007 -2.203 4.574 1.00 98.62 87 VAL A CA 1
ATOM 646 C C . VAL A 1 87 ? 4.414 -2.182 6.046 1.00 98.62 87 VAL A C 1
ATOM 648 O O . VAL A 1 87 ? 3.554 -2.227 6.925 1.00 98.62 87 VAL A O 1
ATOM 651 N N . ARG A 1 88 ? 5.716 -2.086 6.342 1.00 98.75 88 ARG A N 1
ATOM 652 C CA . ARG A 1 88 ? 6.213 -2.029 7.728 1.00 98.75 88 ARG A CA 1
ATOM 653 C C . ARG A 1 88 ? 5.730 -0.775 8.454 1.00 98.75 88 ARG A C 1
ATOM 655 O O . ARG A 1 88 ? 5.355 -0.871 9.621 1.00 98.75 88 ARG A O 1
ATOM 662 N N . SER A 1 89 ? 5.716 0.374 7.779 1.00 98.62 89 SER A N 1
ATOM 663 C CA . SER A 1 89 ? 5.202 1.623 8.344 1.00 98.62 89 SER A CA 1
ATOM 664 C C . SER A 1 89 ? 3.709 1.535 8.657 1.00 98.62 89 SER A C 1
ATOM 666 O O . SER A 1 89 ? 3.323 1.841 9.781 1.00 98.62 89 SER A O 1
ATOM 668 N N . LEU A 1 90 ? 2.880 1.047 7.728 1.00 98.38 90 LEU A N 1
ATOM 669 C CA . LEU A 1 90 ? 1.443 0.856 7.966 1.00 98.38 90 LEU A CA 1
ATOM 670 C C . LEU A 1 90 ? 1.182 -0.152 9.088 1.00 98.38 90 LEU A C 1
ATOM 672 O O . LEU A 1 90 ? 0.384 0.118 9.978 1.00 98.38 90 LEU A O 1
ATOM 676 N N . ALA A 1 91 ? 1.905 -1.273 9.112 1.00 98.56 91 ALA A N 1
ATOM 677 C CA . ALA A 1 91 ? 1.777 -2.267 10.175 1.00 98.56 91 ALA A CA 1
ATOM 678 C C . ALA A 1 91 ? 2.176 -1.718 11.556 1.00 98.56 91 ALA A C 1
ATOM 680 O O . ALA A 1 91 ? 1.652 -2.171 12.573 1.00 98.56 91 ALA A O 1
ATOM 681 N N . LYS A 1 92 ? 3.116 -0.765 11.612 1.00 98.75 92 LYS A N 1
ATOM 682 C CA . LYS A 1 92 ? 3.441 -0.047 12.848 1.00 98.75 92 LYS A CA 1
ATOM 683 C C . LYS A 1 92 ? 2.303 0.891 13.256 1.00 98.75 92 LYS A C 1
ATOM 685 O O . LYS A 1 92 ? 1.878 0.812 14.399 1.00 98.75 92 LYS A O 1
ATOM 690 N N . ILE A 1 93 ? 1.785 1.699 12.330 1.00 98.44 93 ILE A N 1
ATOM 691 C CA . ILE A 1 93 ? 0.655 2.610 12.584 1.00 98.44 93 ILE A CA 1
ATOM 692 C C . ILE A 1 93 ? -0.557 1.829 13.110 1.00 98.44 93 ILE A C 1
ATOM 694 O O . ILE A 1 93 ? -1.115 2.180 14.143 1.00 98.44 93 ILE A O 1
ATOM 698 N N . VAL A 1 94 ? -0.929 0.730 12.444 1.00 98.44 94 VAL A N 1
ATOM 699 C CA . VAL A 1 94 ? -2.028 -0.146 12.882 1.00 98.44 94 VAL A CA 1
ATOM 700 C C . VAL A 1 94 ? -1.803 -0.622 14.310 1.00 98.44 94 VAL A C 1
ATOM 702 O O . VAL A 1 94 ? -2.708 -0.523 15.120 1.00 98.44 94 VAL A O 1
ATOM 705 N N . ARG A 1 95 ? -0.599 -1.103 14.631 1.00 98.44 95 ARG A N 1
ATOM 706 C CA 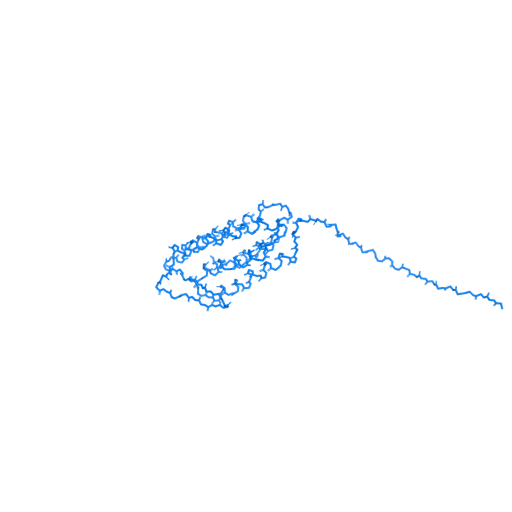. ARG A 1 95 ? -0.273 -1.633 15.961 1.00 98.44 95 ARG A CA 1
ATOM 707 C C . ARG A 1 95 ? -0.313 -0.567 17.052 1.00 98.44 95 ARG A C 1
ATOM 709 O O . ARG A 1 95 ? -0.797 -0.841 18.139 1.00 98.44 95 ARG A O 1
ATOM 716 N N . ASP A 1 96 ? 0.191 0.632 16.773 1.00 98.56 96 ASP A N 1
ATOM 717 C CA . ASP A 1 96 ? 0.220 1.732 17.746 1.00 98.56 96 ASP A CA 1
ATOM 718 C C . ASP A 1 96 ? -1.197 2.274 18.050 1.00 98.56 96 ASP A C 1
ATOM 720 O O . ASP A 1 96 ? -1.431 2.915 19.080 1.00 98.56 96 ASP A O 1
ATOM 724 N N . H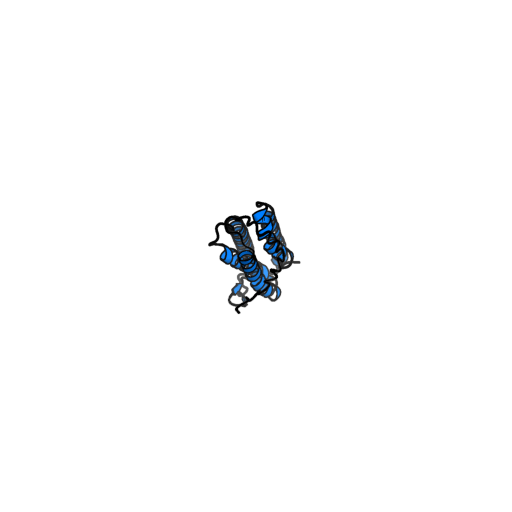IS A 1 97 ? -2.160 2.009 17.161 1.00 98.44 97 HIS A N 1
ATOM 725 C CA . HIS A 1 97 ? -3.537 2.488 17.256 1.00 98.44 97 HIS A CA 1
ATOM 726 C C . HIS A 1 97 ? -4.586 1.365 17.240 1.00 98.44 97 HIS A C 1
ATOM 728 O O . HIS A 1 97 ? -5.764 1.670 17.053 1.00 98.44 97 HIS A O 1
ATOM 734 N N . GLU A 1 98 ? -4.186 0.107 17.446 1.00 98.31 98 GLU A N 1
ATOM 735 C CA . GLU A 1 98 ? -5.070 -1.063 17.381 1.00 98.31 98 GLU A CA 1
ATOM 736 C C . GLU A 1 98 ? -6.194 -0.943 18.418 1.00 98.31 98 GLU A C 1
ATOM 738 O O . GLU A 1 98 ? -5.981 -0.476 19.540 1.00 98.31 98 GLU A O 1
ATOM 743 N N . ASP A 1 99 ? -7.405 -1.324 18.020 1.00 98.12 99 ASP A N 1
ATOM 744 C CA . ASP A 1 99 ? -8.514 -1.530 18.947 1.00 98.12 99 ASP A CA 1
ATOM 745 C C . ASP A 1 99 ? -8.495 -2.999 19.385 1.00 98.12 99 ASP A C 1
ATOM 747 O O . ASP A 1 99 ? -8.923 -3.884 18.643 1.00 98.12 99 ASP A O 1
ATOM 751 N N . GLU A 1 100 ? -7.908 -3.263 20.554 1.00 96.25 100 GLU A N 1
ATOM 752 C CA . GLU A 1 100 ? -7.724 -4.625 21.072 1.00 96.25 100 GLU A CA 1
ATOM 753 C C . GLU A 1 100 ? -9.042 -5.279 21.517 1.00 96.25 100 GLU A C 1
ATOM 755 O O . GLU A 1 100 ? -9.140 -6.510 21.534 1.00 96.25 100 GLU A O 1
ATOM 760 N N . ASP A 1 101 ? -10.060 -4.472 21.832 1.00 96.81 101 ASP A N 1
ATOM 761 C CA . ASP A 1 101 ? -11.386 -4.941 22.241 1.00 96.81 101 ASP A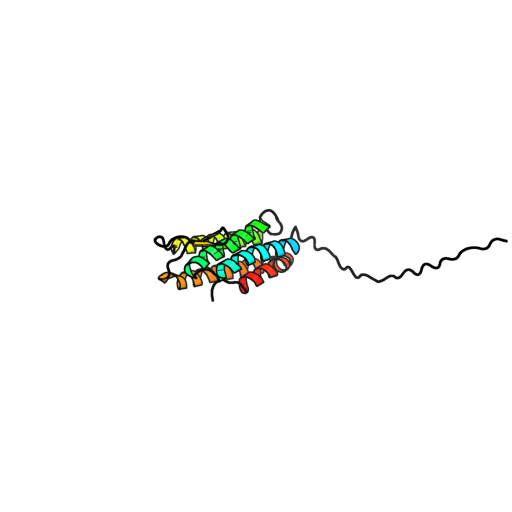 CA 1
ATOM 762 C C . ASP A 1 101 ? -12.259 -5.289 21.023 1.00 96.81 101 ASP A C 1
ATOM 764 O O . ASP A 1 101 ? -13.162 -6.134 21.095 1.00 96.81 101 ASP A O 1
ATOM 768 N N . ALA A 1 102 ? -11.982 -4.669 19.873 1.00 96.06 102 ALA A N 1
ATOM 769 C CA . ALA A 1 102 ? -12.662 -4.957 18.623 1.00 96.06 102 ALA A CA 1
ATOM 770 C C . ALA A 1 102 ? -12.152 -6.247 17.955 1.00 96.06 102 ALA A C 1
ATOM 772 O O . ALA A 1 102 ? -10.962 -6.554 17.842 1.00 96.06 102 ALA A O 1
ATOM 773 N N . ARG A 1 103 ? -13.091 -7.035 17.423 1.00 95.62 103 ARG A N 1
ATOM 774 C CA . ARG A 1 103 ? -12.767 -8.279 16.719 1.00 95.62 103 ARG A CA 1
ATOM 775 C C . ARG A 1 103 ? -12.125 -7.980 15.361 1.00 95.62 103 ARG A C 1
ATOM 777 O O . ARG A 1 103 ? -12.627 -7.169 14.597 1.00 95.62 103 ARG A O 1
ATOM 784 N N . SER A 1 104 ? -11.089 -8.736 14.989 1.00 96.50 104 SER A N 1
ATOM 785 C CA . SER A 1 104 ? -10.559 -8.689 13.618 1.00 96.50 104 SER A CA 1
ATOM 786 C C . SER A 1 104 ? -11.616 -9.063 12.571 1.00 96.50 104 SER A C 1
ATOM 788 O O . SER A 1 104 ? -12.299 -10.083 12.715 1.00 96.50 104 SER A O 1
ATOM 790 N N . LEU A 1 105 ? -11.662 -8.312 11.472 1.00 97.56 105 LEU A N 1
ATOM 791 C CA . LEU A 1 105 ? -12.495 -8.607 10.309 1.00 97.56 105 LEU A CA 1
ATOM 792 C C . LEU A 1 105 ? -11.840 -9.689 9.441 1.00 97.56 105 LEU A C 1
ATOM 794 O O . LEU A 1 105 ? -10.614 -9.730 9.310 1.00 97.56 105 LEU A O 1
ATOM 798 N N . ARG A 1 106 ? -12.649 -10.569 8.843 1.00 97.19 106 ARG A N 1
ATOM 799 C CA . ARG A 1 106 ? -12.209 -11.500 7.797 1.00 97.19 106 ARG A CA 1
ATOM 800 C C . ARG A 1 106 ? -13.014 -11.256 6.533 1.00 97.19 106 ARG A C 1
ATOM 802 O O . ARG A 1 106 ? -14.220 -11.447 6.572 1.00 97.19 106 ARG A O 1
ATOM 809 N N . GLU A 1 107 ? -12.336 -10.896 5.452 1.00 95.94 107 GLU A N 1
ATOM 810 C CA . GLU A 1 107 ? -12.949 -10.583 4.158 1.00 95.94 107 GLU A CA 1
ATOM 811 C C . GLU A 1 107 ? -12.011 -11.057 3.041 1.00 95.94 107 GLU A C 1
ATOM 813 O O . GLU A 1 107 ? -10.795 -10.899 3.162 1.00 95.94 107 GLU A O 1
ATOM 818 N N . ASP A 1 108 ? -12.547 -11.681 1.988 1.00 93.56 108 ASP A N 1
ATOM 819 C CA . ASP A 1 108 ? -11.781 -12.178 0.828 1.00 93.56 108 ASP A CA 1
ATOM 820 C C . ASP A 1 108 ? -10.544 -13.033 1.188 1.00 93.56 108 ASP A C 1
ATOM 822 O O . ASP A 1 108 ? -9.511 -13.016 0.520 1.00 93.56 108 ASP A O 1
ATOM 826 N N . GLY A 1 109 ? -10.627 -13.793 2.286 1.00 93.00 109 GLY A N 1
ATOM 827 C CA . GLY A 1 109 ? -9.526 -14.628 2.785 1.00 93.00 109 GLY A CA 1
ATOM 828 C C . GLY A 1 109 ? -8.429 -13.868 3.545 1.00 93.00 109 GLY A C 1
ATOM 829 O O . GLY A 1 109 ? -7.494 -14.490 4.052 1.00 93.00 109 GLY A O 1
ATOM 830 N N . TYR A 1 110 ? -8.553 -12.550 3.691 1.00 95.12 110 TYR A N 1
ATOM 831 C CA . TYR A 1 110 ? -7.677 -11.717 4.508 1.00 95.12 110 TYR A CA 1
ATOM 832 C C . TYR A 1 110 ? -8.231 -11.546 5.921 1.00 95.12 110 TYR A C 1
ATOM 834 O O . TYR A 1 110 ? -9.432 -11.641 6.162 1.00 95.12 110 TYR A O 1
ATOM 842 N N . ARG A 1 111 ? -7.336 -11.286 6.879 1.00 97.00 111 ARG A N 1
ATOM 843 C CA . ARG A 1 111 ? -7.687 -10.865 8.239 1.00 97.00 111 ARG A CA 1
ATOM 844 C C . ARG A 1 111 ? -7.180 -9.445 8.449 1.00 97.00 111 ARG A C 1
ATOM 846 O O . ARG A 1 111 ? -5.975 -9.229 8.306 1.00 97.00 111 ARG A O 1
ATOM 853 N N . PHE A 1 112 ? -8.079 -8.546 8.837 1.00 97.88 112 PHE A N 1
ATOM 854 C CA . PHE A 1 112 ? -7.782 -7.141 9.087 1.00 97.88 112 PHE A CA 1
ATOM 855 C C . PHE A 1 112 ? -7.948 -6.787 10.561 1.00 97.88 112 PHE A C 1
ATOM 857 O O . PHE A 1 112 ? -8.925 -7.181 11.207 1.00 97.88 112 PHE A O 1
ATOM 864 N N . LYS A 1 113 ? -6.982 -6.047 11.093 1.00 98.31 113 LYS A N 1
ATOM 865 C CA . LYS A 1 113 ? -7.028 -5.474 12.438 1.00 98.31 113 LYS A CA 1
ATOM 866 C C . LYS A 1 113 ? -7.741 -4.116 12.417 1.00 98.31 113 LYS A C 1
ATOM 868 O O . LYS A 1 113 ? -7.452 -3.316 11.526 1.00 98.31 113 LYS A O 1
ATOM 873 N N . PRO A 1 114 ? -8.657 -3.859 13.362 1.00 98.38 114 PRO A N 1
ATOM 874 C CA . PRO A 1 114 ? -9.251 -2.542 13.525 1.00 98.38 114 PRO A CA 1
ATOM 875 C C . PRO A 1 114 ? -8.265 -1.586 14.203 1.00 98.38 114 PRO A C 1
ATOM 877 O O . PRO A 1 114 ? -7.489 -1.986 15.071 1.00 98.38 114 PRO A O 1
ATOM 880 N N . VAL A 1 115 ? -8.327 -0.310 13.837 1.00 98.44 115 VAL A N 1
ATOM 881 C CA . VAL A 1 115 ? -7.784 0.785 14.648 1.00 98.44 115 VAL A CA 1
ATOM 882 C C . VAL A 1 115 ? -8.900 1.442 15.447 1.00 98.44 115 VAL A C 1
ATOM 884 O O . VAL A 1 115 ? -10.062 1.416 15.043 1.00 98.44 115 VAL A O 1
ATOM 887 N N . ARG A 1 116 ? -8.558 2.083 16.562 1.00 98.38 116 ARG A N 1
ATOM 888 C CA . ARG A 1 116 ? -9.541 2.792 17.385 1.00 98.38 116 ARG A CA 1
ATOM 889 C C . ARG A 1 116 ? -10.212 3.915 16.595 1.00 98.38 116 ARG A C 1
ATOM 891 O O . ARG A 1 116 ? -9.540 4.730 15.954 1.00 98.38 116 ARG A O 1
ATOM 898 N N . ALA A 1 117 ? -11.541 3.985 16.668 1.00 97.38 117 ALA A N 1
ATOM 899 C CA . ALA A 1 117 ? -12.335 4.951 15.908 1.00 97.38 117 ALA A CA 1
ATOM 900 C C . ALA A 1 117 ? -12.001 6.415 16.261 1.00 97.38 117 ALA A C 1
ATOM 902 O O . ALA A 1 117 ? -11.944 7.266 15.372 1.00 97.38 117 ALA A O 1
ATOM 903 N N . ASP A 1 118 ? -11.697 6.707 17.530 1.00 97.69 118 ASP A N 1
ATOM 904 C CA . ASP A 1 118 ? -11.272 8.036 18.003 1.00 97.69 118 ASP A CA 1
ATOM 905 C C . ASP A 1 118 ? -9.892 8.459 17.457 1.00 97.69 118 ASP A C 1
ATOM 907 O O . ASP A 1 118 ? -9.571 9.648 17.416 1.00 97.69 118 ASP A O 1
ATOM 911 N N . ARG A 1 119 ? -9.086 7.499 16.986 1.00 98.00 119 ARG A N 1
ATOM 912 C CA . ARG A 1 119 ? -7.768 7.713 16.365 1.00 98.00 119 ARG A CA 1
ATOM 913 C C . ARG A 1 119 ? -7.781 7.651 14.842 1.00 98.00 119 ARG A C 1
ATOM 915 O O . ARG A 1 119 ? -6.748 7.911 14.225 1.00 98.00 119 ARG A O 1
ATOM 922 N N . LEU A 1 120 ? -8.924 7.380 14.210 1.00 96.62 120 LEU A N 1
ATOM 923 C CA . LEU A 1 120 ? -9.002 7.156 12.763 1.00 96.62 120 LEU A CA 1
ATOM 924 C C . LEU A 1 120 ? -8.467 8.337 11.936 1.00 96.62 120 LEU A C 1
ATOM 926 O O . LEU A 1 120 ? -7.795 8.128 10.925 1.00 96.62 120 LEU A O 1
ATOM 930 N N . ARG A 1 121 ? -8.704 9.580 12.378 1.00 96.06 121 ARG A N 1
ATOM 931 C CA . ARG A 1 121 ? -8.178 10.778 11.699 1.00 96.06 121 ARG A CA 1
ATOM 932 C C . ARG A 1 121 ? -6.650 10.837 11.739 1.00 96.06 121 ARG A C 1
ATOM 934 O O . ARG A 1 121 ? -6.021 11.151 10.734 1.00 96.06 121 ARG A O 1
ATOM 941 N N . GLU A 1 122 ? -6.057 10.546 12.892 1.00 96.81 122 GLU A N 1
ATOM 942 C CA . GLU A 1 122 ? -4.602 10.525 13.076 1.00 96.81 122 GLU A CA 1
ATOM 943 C C . GLU A 1 122 ? -3.962 9.428 12.217 1.00 96.81 122 GLU A C 1
ATOM 945 O O . GLU A 1 122 ? -3.040 9.703 11.449 1.00 96.81 122 GLU A O 1
ATOM 950 N N . VAL A 1 123 ? -4.524 8.217 12.270 1.00 97.38 123 VAL A N 1
ATOM 951 C CA . VAL A 1 123 ? -4.090 7.068 11.464 1.00 97.38 123 VAL A CA 1
ATOM 952 C C . VAL A 1 123 ? -4.176 7.368 9.969 1.00 97.38 123 VAL A C 1
ATOM 954 O O . VAL A 1 123 ? -3.246 7.059 9.229 1.00 97.38 123 VAL A O 1
ATOM 957 N N . THR A 1 124 ? -5.257 8.011 9.526 1.00 95.88 124 THR A N 1
ATOM 958 C CA . THR A 1 124 ? -5.438 8.425 8.129 1.00 95.88 124 THR A CA 1
ATOM 959 C C . THR A 1 124 ? -4.330 9.374 7.672 1.00 95.88 124 THR A C 1
ATOM 961 O O . THR A 1 124 ? -3.726 9.151 6.624 1.00 95.88 124 THR A O 1
ATOM 964 N N . ILE A 1 125 ? -4.005 10.399 8.468 1.00 96.25 125 ILE A N 1
ATOM 965 C CA . ILE A 1 125 ? -2.942 11.362 8.135 1.00 96.25 125 ILE A CA 1
ATOM 966 C C . ILE A 1 125 ? -1.582 10.657 8.054 1.00 96.25 125 ILE A C 1
ATOM 968 O O . ILE A 1 125 ? -0.834 10.852 7.094 1.00 96.25 125 ILE A O 1
ATOM 972 N N . GLN A 1 126 ? -1.264 9.810 9.035 1.00 97.31 126 GLN A N 1
ATOM 973 C CA . GLN A 1 126 ? -0.013 9.049 9.039 1.00 97.31 126 GLN A CA 1
ATOM 974 C C . GLN A 1 126 ? 0.063 8.071 7.855 1.00 97.31 126 GLN A C 1
ATOM 976 O O . GLN A 1 126 ? 1.115 7.933 7.231 1.00 97.31 126 GLN A O 1
ATOM 981 N N . GLY A 1 127 ? -1.053 7.419 7.519 1.00 96.56 127 GLY A N 1
ATOM 982 C CA . GLY A 1 127 ? -1.180 6.523 6.375 1.00 96.56 127 GLY A CA 1
ATOM 983 C C . GLY A 1 127 ? -0.976 7.248 5.047 1.00 96.56 127 GLY A C 1
ATOM 984 O O . GLY A 1 127 ? -0.175 6.799 4.232 1.00 96.56 127 GLY A O 1
ATOM 985 N N . ALA A 1 128 ? -1.623 8.397 4.841 1.00 95.75 128 ALA A N 1
ATOM 986 C CA . ALA A 1 128 ? -1.441 9.219 3.643 1.00 95.75 128 ALA A CA 1
ATOM 987 C C . ALA A 1 128 ? 0.025 9.641 3.450 1.00 95.75 128 ALA A C 1
ATOM 989 O O . ALA A 1 128 ? 0.553 9.595 2.341 1.00 95.75 128 ALA A O 1
ATOM 990 N N . GLU A 1 129 ? 0.717 9.966 4.540 1.00 96.75 129 GLU A N 1
ATOM 991 C CA . GLU A 1 129 ? 2.140 10.295 4.518 1.00 96.75 129 GLU A CA 1
ATOM 992 C C . GLU A 1 129 ? 3.030 9.088 4.146 1.00 96.75 129 GLU A C 1
ATOM 994 O O . GLU A 1 129 ? 4.065 9.255 3.500 1.00 96.75 129 GLU A O 1
ATOM 999 N N . VAL A 1 130 ? 2.633 7.854 4.484 1.00 97.75 130 VAL A N 1
ATOM 1000 C CA . VAL A 1 130 ? 3.310 6.643 3.980 1.00 97.75 130 VAL A CA 1
ATOM 1001 C C . VAL A 1 130 ? 3.143 6.505 2.466 1.00 97.75 130 VAL A C 1
ATOM 1003 O O . VAL A 1 130 ? 4.130 6.239 1.784 1.00 97.75 130 VAL A O 1
ATOM 1006 N N . PHE A 1 131 ? 1.935 6.722 1.938 1.00 97.00 131 PHE A N 1
ATOM 1007 C CA . PHE A 1 131 ? 1.674 6.656 0.494 1.00 97.00 131 PHE A CA 1
ATOM 1008 C C . PHE A 1 131 ? 2.439 7.735 -0.275 1.00 97.00 131 PHE A C 1
ATOM 1010 O O . PHE A 1 131 ? 3.106 7.417 -1.251 1.00 97.00 131 PHE A O 1
ATOM 1017 N N . ARG A 1 132 ? 2.457 8.976 0.225 1.00 95.69 132 ARG A N 1
ATOM 1018 C CA . ARG A 1 132 ? 3.228 10.072 -0.381 1.00 95.69 132 ARG A CA 1
ATOM 1019 C C . ARG A 1 132 ? 4.721 9.747 -0.483 1.00 95.69 132 ARG A C 1
ATOM 1021 O O . ARG A 1 132 ? 5.358 10.056 -1.485 1.00 95.69 132 ARG A O 1
ATOM 1028 N N . ARG A 1 133 ? 5.295 9.126 0.553 1.00 97.00 133 ARG A N 1
ATOM 1029 C CA . ARG A 1 133 ? 6.698 8.677 0.523 1.00 97.00 133 ARG A CA 1
ATOM 1030 C C . ARG A 1 133 ? 6.917 7.527 -0.456 1.00 97.00 133 ARG A C 1
ATOM 1032 O O . ARG A 1 133 ? 7.908 7.547 -1.169 1.00 97.00 133 ARG A O 1
ATOM 1039 N N . LEU A 1 134 ? 5.995 6.568 -0.517 1.00 97.38 134 LEU A N 1
ATOM 1040 C CA . LEU A 1 134 ? 6.051 5.465 -1.478 1.00 97.38 134 LEU A CA 1
ATOM 1041 C C . LEU A 1 134 ? 5.989 5.964 -2.933 1.00 97.38 134 LEU A C 1
ATOM 1043 O O . LEU A 1 134 ? 6.758 5.511 -3.774 1.00 97.38 134 LEU A O 1
ATOM 1047 N N . GLU A 1 135 ? 5.108 6.920 -3.222 1.00 95.81 135 GLU A N 1
ATOM 1048 C CA . GLU A 1 135 ? 5.000 7.571 -4.533 1.00 95.81 135 GLU A CA 1
ATOM 1049 C C . GLU A 1 135 ? 6.300 8.301 -4.898 1.00 95.81 135 GLU A C 1
ATOM 1051 O O . GLU A 1 135 ? 6.801 8.158 -6.013 1.00 95.81 135 GLU A O 1
ATOM 1056 N N . ALA A 1 136 ? 6.890 9.024 -3.940 1.00 95.50 136 ALA A N 1
ATOM 1057 C CA . ALA A 1 136 ? 8.178 9.687 -4.129 1.00 95.50 136 ALA A CA 1
ATOM 1058 C C . ALA A 1 136 ? 9.327 8.691 -4.373 1.00 95.50 136 ALA A C 1
ATOM 1060 O O . ALA A 1 136 ? 10.148 8.931 -5.257 1.00 95.50 136 ALA A O 1
ATOM 1061 N N . ASP A 1 137 ? 9.361 7.567 -3.645 1.00 96.31 137 ASP A N 1
ATOM 1062 C CA . ASP A 1 137 ? 10.350 6.501 -3.847 1.00 96.31 137 ASP A CA 1
ATOM 1063 C C . ASP A 1 137 ? 10.271 5.975 -5.298 1.00 96.31 137 ASP A C 1
ATOM 1065 O O . ASP A 1 137 ? 11.292 5.914 -5.983 1.00 96.31 137 ASP A O 1
ATOM 1069 N N . PHE A 1 138 ? 9.066 5.707 -5.823 1.00 94.81 138 PHE A N 1
ATOM 1070 C CA . PHE A 1 138 ? 8.881 5.273 -7.217 1.00 94.81 138 PHE A CA 1
ATOM 1071 C C . PHE A 1 138 ? 9.253 6.333 -8.260 1.00 94.81 138 PHE A C 1
ATOM 1073 O O . PHE A 1 138 ? 9.745 5.992 -9.338 1.00 94.81 138 PHE A O 1
ATOM 1080 N N . ALA A 1 139 ? 9.028 7.612 -7.962 1.00 91.62 139 ALA A N 1
ATOM 1081 C CA . ALA A 1 139 ? 9.379 8.710 -8.858 1.00 91.62 139 ALA A CA 1
ATOM 1082 C C . ALA A 1 139 ? 10.894 8.991 -8.912 1.00 91.62 139 ALA A C 1
ATOM 1084 O O . ALA A 1 139 ? 11.355 9.641 -9.847 1.00 91.62 139 ALA A O 1
ATOM 1085 N N . SER A 1 140 ? 11.663 8.515 -7.928 1.00 91.06 140 SER A N 1
ATOM 1086 C CA . SER A 1 140 ? 13.094 8.821 -7.773 1.00 91.06 140 SER A CA 1
ATOM 1087 C C . SER A 1 140 ? 14.055 7.891 -8.531 1.00 91.06 140 SER A C 1
ATOM 1089 O O . SER A 1 140 ? 15.265 8.119 -8.507 1.00 91.06 140 SER A O 1
ATOM 1091 N N . GLY A 1 141 ? 13.533 6.853 -9.193 1.00 89.38 141 GLY A N 1
ATOM 1092 C CA . GLY A 1 141 ? 14.329 5.851 -9.905 1.00 89.38 141 GLY A CA 1
ATOM 1093 C C . GLY A 1 141 ? 14.939 6.330 -11.229 1.00 89.38 141 GLY A C 1
ATOM 1094 O O . GLY A 1 141 ? 14.818 7.481 -11.649 1.00 89.38 141 GLY A O 1
ATOM 1095 N N . THR A 1 142 ? 15.602 5.407 -11.920 1.00 91.44 142 THR A N 1
ATOM 1096 C CA . THR A 1 142 ? 16.080 5.590 -13.296 1.00 91.44 142 THR A CA 1
ATOM 1097 C C . THR A 1 142 ? 14.920 5.797 -14.276 1.00 91.44 142 THR A C 1
ATOM 1099 O O . THR A 1 142 ? 13.790 5.397 -14.016 1.00 91.44 142 THR A O 1
ATOM 1102 N N . ALA A 1 143 ? 15.197 6.330 -15.472 1.00 90.88 143 ALA A N 1
ATOM 1103 C CA . ALA A 1 143 ? 14.161 6.545 -16.491 1.00 90.88 143 ALA A CA 1
ATOM 1104 C C . ALA A 1 143 ? 13.367 5.269 -16.849 1.00 90.88 143 ALA A C 1
ATOM 1106 O O . ALA A 1 143 ? 12.165 5.343 -17.102 1.00 90.88 143 ALA A O 1
ATOM 1107 N N . SER A 1 144 ? 14.023 4.099 -16.847 1.00 89.88 144 SER A N 1
ATOM 1108 C CA . SER A 1 144 ? 13.339 2.818 -17.074 1.00 89.88 144 SER A CA 1
ATOM 1109 C C . SER A 1 144 ? 12.448 2.448 -15.889 1.00 89.88 144 SER A C 1
ATOM 1111 O O . SER A 1 144 ? 11.286 2.108 -16.086 1.00 89.88 144 SER A O 1
ATOM 1113 N N . GLU A 1 145 ? 12.946 2.560 -14.659 1.00 92.31 145 GLU A N 1
ATOM 1114 C CA . GLU A 1 145 ? 12.148 2.304 -13.455 1.00 92.31 145 GLU A CA 1
ATOM 1115 C C . GLU A 1 145 ? 10.934 3.226 -13.380 1.00 92.31 145 GLU A C 1
ATOM 1117 O O . GLU A 1 145 ? 9.819 2.740 -13.221 1.00 92.31 145 GLU A O 1
ATOM 1122 N N . THR A 1 146 ? 11.106 4.532 -13.600 1.00 92.50 146 THR A N 1
ATOM 1123 C CA . THR A 1 146 ? 9.992 5.488 -13.625 1.00 92.50 146 THR A CA 1
ATOM 1124 C C . THR A 1 146 ? 8.941 5.091 -14.662 1.00 92.50 146 THR A C 1
ATOM 112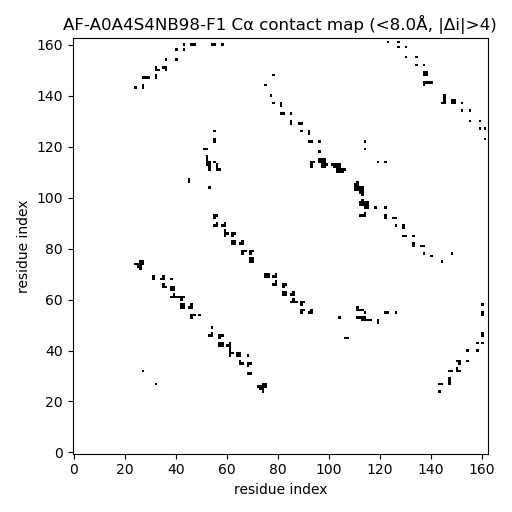6 O O . THR A 1 146 ? 7.748 5.125 -14.362 1.00 92.50 146 THR A O 1
ATOM 1129 N N . LEU A 1 147 ? 9.358 4.657 -15.859 1.00 93.81 147 LEU A N 1
ATOM 1130 C CA . LEU A 1 147 ? 8.438 4.192 -16.899 1.00 93.81 147 LEU A CA 1
ATOM 1131 C C . LEU A 1 147 ? 7.619 2.975 -16.436 1.00 93.81 147 LEU A C 1
ATOM 1133 O O . LEU A 1 147 ? 6.395 2.971 -16.566 1.00 93.81 147 LEU A O 1
ATOM 1137 N N . TYR A 1 148 ? 8.273 1.955 -15.874 1.00 95.31 148 TYR A N 1
ATOM 1138 C CA . TYR A 1 148 ? 7.609 0.713 -15.463 1.00 95.31 148 TYR A CA 1
ATOM 1139 C C . TYR A 1 148 ? 6.881 0.809 -14.118 1.00 95.31 148 TYR A C 1
ATOM 1141 O O . TYR A 1 148 ? 5.987 -0.000 -13.866 1.00 95.31 148 TYR A O 1
ATOM 1149 N N . PHE A 1 149 ? 7.229 1.763 -13.254 1.00 95.94 149 PHE A N 1
ATOM 1150 C CA . PHE A 1 149 ? 6.588 1.968 -11.951 1.00 95.94 149 PHE A CA 1
ATOM 1151 C C . PHE A 1 149 ? 5.445 2.984 -12.015 1.00 95.94 149 PHE A C 1
ATOM 1153 O O . PHE A 1 149 ? 4.552 2.932 -11.170 1.00 95.94 149 PHE A O 1
ATOM 1160 N N . ALA A 1 150 ? 5.390 3.846 -13.038 1.00 96.19 150 ALA A N 1
ATOM 1161 C CA . ALA A 1 150 ? 4.315 4.827 -13.208 1.00 96.19 150 ALA A CA 1
ATOM 1162 C C . ALA A 1 150 ? 2.888 4.234 -13.137 1.00 96.19 150 ALA A C 1
ATOM 1164 O O . ALA A 1 150 ? 2.032 4.853 -12.502 1.00 96.19 150 ALA A O 1
ATOM 1165 N N . PRO A 1 151 ? 2.586 3.044 -13.701 1.00 97.38 151 PRO A N 1
ATOM 1166 C CA . PRO A 1 151 ? 1.265 2.433 -13.534 1.00 97.38 151 PRO A CA 1
ATOM 1167 C C . PRO A 1 151 ? 0.937 2.062 -12.081 1.00 97.38 151 PRO A C 1
ATOM 1169 O O . PRO A 1 151 ? -0.219 2.142 -11.677 1.00 97.38 151 PRO A O 1
ATOM 1172 N N . ILE A 1 152 ? 1.944 1.685 -11.285 1.00 96.62 152 ILE A N 1
ATOM 1173 C CA . ILE A 1 152 ? 1.771 1.396 -9.856 1.00 96.62 152 ILE A CA 1
ATOM 1174 C C . ILE A 1 152 ? 1.473 2.700 -9.113 1.00 96.62 152 ILE A C 1
ATOM 1176 O O . ILE A 1 152 ? 0.510 2.747 -8.358 1.00 96.62 152 ILE A O 1
ATOM 1180 N N . VAL A 1 153 ? 2.240 3.767 -9.369 1.00 96.31 153 VAL A N 1
ATOM 1181 C CA . VAL A 1 153 ? 2.010 5.098 -8.773 1.00 96.31 153 VAL A CA 1
ATOM 1182 C C . VAL A 1 153 ? 0.593 5.589 -9.058 1.00 96.31 153 VAL A C 1
ATOM 1184 O O . VAL A 1 153 ? -0.128 5.932 -8.128 1.00 96.31 153 VAL A O 1
ATOM 1187 N N . ARG A 1 154 ? 0.153 5.523 -10.320 1.00 96.25 154 ARG A N 1
ATOM 1188 C CA . ARG A 1 154 ? -1.200 5.939 -10.715 1.00 96.25 154 ARG A CA 1
ATOM 1189 C C . ARG A 1 154 ? -2.285 5.184 -9.947 1.00 96.25 154 ARG A C 1
ATOM 1191 O O . ARG A 1 154 ? -3.250 5.793 -9.498 1.00 96.25 154 ARG A O 1
ATOM 1198 N N . LEU A 1 155 ? -2.117 3.871 -9.774 1.00 96.19 155 LEU A N 1
ATOM 1199 C CA . LEU A 1 155 ? -3.038 3.071 -8.969 1.00 96.19 155 LEU A CA 1
ATOM 1200 C C . LEU A 1 155 ? -3.066 3.546 -7.507 1.00 96.19 155 LEU A C 1
ATOM 1202 O O . LEU A 1 155 ? -4.140 3.621 -6.915 1.00 96.19 155 LEU A O 1
ATOM 1206 N N . LEU A 1 156 ? -1.906 3.848 -6.915 1.00 94.69 156 LEU A N 1
ATOM 1207 C CA . LEU A 1 156 ? -1.813 4.316 -5.527 1.00 94.69 156 LEU A CA 1
ATOM 1208 C C . LEU A 1 156 ? -2.476 5.683 -5.322 1.00 94.69 156 LEU A C 1
ATOM 1210 O O . LEU A 1 156 ? -3.118 5.890 -4.292 1.00 94.69 156 LEU A O 1
ATOM 1214 N N . GLU A 1 157 ? -2.350 6.580 -6.298 1.00 92.88 157 GLU A N 1
ATOM 1215 C CA . GLU A 1 157 ? -3.009 7.888 -6.299 1.00 92.88 157 GLU A CA 1
ATOM 1216 C C . GLU A 1 157 ? -4.532 7.747 -6.434 1.00 92.88 157 GLU A C 1
ATOM 1218 O O . GLU A 1 157 ? -5.278 8.380 -5.689 1.00 92.88 157 GLU A O 1
ATOM 1223 N N . GLU A 1 158 ? -5.001 6.886 -7.345 1.00 93.81 158 GLU A N 1
ATOM 1224 C CA . GLU A 1 158 ? -6.430 6.683 -7.615 1.00 93.81 158 GLU A CA 1
ATOM 1225 C C . GLU A 1 158 ? -7.149 5.945 -6.477 1.00 93.81 158 GLU A C 1
ATOM 1227 O O . GLU A 1 158 ? -8.249 6.322 -6.075 1.00 93.81 158 GLU A O 1
ATOM 1232 N N . LYS A 1 159 ? -6.552 4.861 -5.970 1.00 90.69 159 LYS A N 1
ATOM 1233 C CA . LYS A 1 159 ? -7.195 3.932 -5.025 1.00 90.69 159 LYS A CA 1
ATOM 1234 C C . LYS A 1 159 ? -6.796 4.171 -3.574 1.00 90.69 159 LYS A C 1
ATOM 1236 O O . LYS A 1 159 ? -6.985 3.288 -2.733 1.00 90.69 159 LYS A O 1
ATOM 1241 N N . ARG A 1 160 ? -6.225 5.335 -3.258 1.00 81.19 160 ARG A N 1
ATOM 1242 C CA . ARG A 1 160 ? -5.828 5.665 -1.890 1.00 81.19 160 ARG A CA 1
ATOM 1243 C C . ARG A 1 160 ? -7.027 5.442 -0.947 1.00 81.19 160 ARG A C 1
ATOM 1245 O O . ARG A 1 160 ? -8.090 6.011 -1.176 1.00 81.19 160 ARG A O 1
ATOM 1252 N N . PRO A 1 161 ? -6.897 4.631 0.120 1.00 76.44 161 PRO A N 1
ATOM 1253 C CA . PRO A 1 161 ? -8.046 4.219 0.937 1.00 76.44 161 PRO A CA 1
ATOM 1254 C C . PRO A 1 161 ? -8.594 5.323 1.861 1.00 76.44 161 PRO A C 1
ATOM 1256 O O . PRO A 1 161 ? -9.454 5.054 2.707 1.00 76.44 161 PRO A O 1
ATOM 1259 N N . TRP A 1 162 ? -8.111 6.555 1.695 1.00 72.56 162 TRP A N 1
ATOM 1260 C CA . TRP A 1 162 ? -8.399 7.715 2.525 1.00 72.56 162 TRP A CA 1
ATOM 1261 C C . TRP A 1 162 ? -8.836 8.903 1.656 1.00 72.56 162 TRP A C 1
ATOM 1263 O O . TRP A 1 162 ? -8.193 9.123 0.627 1.00 72.56 162 TRP A O 1
ATOM 1273 N N . PRO A 1 163 ? -9.870 9.664 2.057 1.00 50.69 163 PRO A N 1
ATOM 1274 C CA . PRO A 1 163 ? -10.205 10.954 1.453 1.00 50.69 163 PRO A CA 1
ATOM 1275 C C . PRO A 1 163 ? -9.211 12.066 1.826 1.00 50.69 163 PRO A C 1
ATOM 1277 O O . PRO A 1 163 ? -8.540 11.950 2.880 1.00 50.69 163 PRO A O 1
#

Mean predicted aligned error: 8.66 Å

Organism: NCBI:txid2499833